Protein AF-A0A6P2EF89-F1 (afdb_monomer_lite)

Radius of gyration: 14.68 Å; chains: 1; bounding box: 32×24×39 Å

pLDDT: mean 84.48, std 10.34, range [51.06, 95.31]

Foldseek 3Di:
DPPCPDVVVVVVVVVVVVVVCVLLVDPPVVDDPVVNVVSNVVSVVVVCVVVVVPD

Secondary structure (DSSP, 8-state):
--S--SHHHHHHHHHHHHHHHHHH---GGGS-HHHHHHHHHHHHHHHHHHTT---

Sequence (55 aa):
MRGFRRPERTQSFLSSFGSIRQHFAIKRHLLHASLYRKQLAVRFDAWRLFTGSAR

Structure (mmCIF, N/CA/C/O backbone):
data_AF-A0A6P2EF89-F1
#
_entry.id   AF-A0A6P2EF89-F1
#
loop_
_atom_site.group_PDB
_atom_site.id
_atom_site.type_symbol
_atom_site.label_atom_id
_atom_site.label_alt_id
_atom_site.label_comp_id
_atom_site.label_asym_id
_atom_site.label_entity_id
_atom_site.label_seq_id
_atom_site.pdbx_PDB_ins_code
_atom_site.Cartn_x
_atom_site.Cartn_y
_atom_site.Cartn_z
_atom_site.occupancy
_atom_site.B_iso_or_equiv
_atom_site.auth_seq_id
_atom_site.auth_comp_id
_atom_site.auth_asym_id
_atom_site.auth_atom_id
_atom_site.pdbx_PDB_model_num
ATOM 1 N N . MET A 1 1 ? 6.091 -18.822 -14.286 1.00 59.56 1 MET A N 1
ATOM 2 C CA . MET A 1 1 ? 5.336 -17.831 -15.090 1.00 59.56 1 MET A CA 1
ATOM 3 C C . MET A 1 1 ? 4.975 -18.389 -16.481 1.00 59.56 1 MET A C 1
ATOM 5 O O . MET A 1 1 ? 5.500 -17.921 -17.478 1.00 59.56 1 MET A O 1
ATOM 9 N N . ARG A 1 2 ? 4.098 -19.405 -16.590 1.00 62.62 2 ARG A N 1
ATOM 10 C CA . ARG A 1 2 ? 3.714 -20.013 -17.894 1.00 62.62 2 ARG A CA 1
ATOM 11 C C . ARG A 1 2 ? 2.451 -19.405 -18.543 1.00 62.62 2 ARG A C 1
ATOM 13 O O . ARG A 1 2 ? 2.092 -19.806 -19.642 1.00 62.62 2 ARG A O 1
ATOM 20 N N . GLY A 1 3 ? 1.800 -18.433 -17.893 1.00 65.25 3 GLY A N 1
ATOM 21 C CA . GLY A 1 3 ? 0.536 -17.822 -18.347 1.00 65.25 3 GLY A CA 1
ATOM 22 C C . GLY A 1 3 ? 0.663 -16.587 -19.253 1.00 65.25 3 GLY A C 1
ATOM 23 O O . GLY A 1 3 ? -0.329 -16.156 -19.829 1.00 65.25 3 GLY A O 1
ATOM 24 N N . PHE A 1 4 ? 1.867 -16.038 -19.432 1.00 71.62 4 PHE A N 1
ATOM 25 C CA . PHE A 1 4 ? 2.114 -14.793 -20.182 1.00 71.62 4 PHE A CA 1
ATOM 26 C C . PHE A 1 4 ? 2.359 -15.004 -21.684 1.00 71.62 4 PHE A C 1
ATOM 28 O O . PHE A 1 4 ? 3.035 -14.221 -22.340 1.00 71.62 4 PHE A O 1
ATOM 35 N N . ARG A 1 5 ? 1.833 -16.094 -22.254 1.00 75.69 5 ARG A N 1
ATOM 36 C CA . ARG A 1 5 ? 2.091 -16.466 -23.655 1.00 75.69 5 ARG A CA 1
ATOM 37 C C . ARG A 1 5 ? 1.392 -15.531 -24.659 1.00 75.69 5 ARG A C 1
ATOM 39 O O . ARG A 1 5 ? 1.784 -15.488 -25.816 1.00 75.69 5 ARG A O 1
ATOM 46 N N . ARG A 1 6 ? 0.375 -14.776 -24.217 1.00 83.31 6 ARG A N 1
ATOM 47 C CA . ARG A 1 6 ? -0.297 -13.733 -25.010 1.00 83.31 6 ARG A CA 1
ATOM 48 C C . ARG A 1 6 ? 0.128 -12.339 -24.522 1.00 83.31 6 ARG A C 1
ATOM 50 O O . ARG A 1 6 ? -0.148 -12.023 -23.358 1.00 83.31 6 ARG A O 1
ATOM 57 N N . PRO A 1 7 ? 0.743 -11.503 -25.378 1.00 79.12 7 PRO A N 1
ATOM 58 C CA . PRO A 1 7 ? 1.176 -10.155 -25.012 1.00 79.12 7 PRO A CA 1
ATOM 59 C C . PRO A 1 7 ? 0.039 -9.279 -24.478 1.00 79.12 7 PRO A C 1
ATOM 61 O O . PRO A 1 7 ? 0.211 -8.651 -23.440 1.00 79.12 7 PRO A O 1
ATOM 64 N N . GLU A 1 8 ? -1.153 -9.313 -25.088 1.00 81.06 8 GLU A N 1
ATOM 65 C CA . GLU A 1 8 ? -2.288 -8.475 -24.654 1.00 81.06 8 GLU A CA 1
ATOM 66 C C . GLU A 1 8 ? -2.720 -8.767 -23.207 1.00 81.06 8 GLU A C 1
ATOM 68 O O . GLU A 1 8 ? -2.881 -7.860 -22.389 1.00 81.06 8 GLU A O 1
ATOM 73 N N . ARG A 1 9 ? -2.867 -10.055 -22.861 1.00 77.44 9 ARG A N 1
ATOM 74 C CA . ARG A 1 9 ? -3.250 -10.480 -21.502 1.00 77.44 9 ARG A CA 1
ATOM 75 C C . ARG A 1 9 ? -2.164 -10.153 -20.484 1.00 77.44 9 ARG A C 1
ATOM 77 O O . ARG A 1 9 ? -2.471 -9.791 -19.353 1.00 77.44 9 ARG A O 1
ATOM 84 N N . THR A 1 10 ? -0.905 -10.256 -20.899 1.00 82.88 10 THR A N 1
ATOM 85 C CA . THR A 1 10 ? 0.252 -9.880 -20.082 1.00 82.88 10 THR A CA 1
ATOM 86 C C . THR A 1 10 ? 0.260 -8.385 -19.812 1.00 82.88 10 THR A C 1
ATOM 88 O O . THR A 1 10 ? 0.401 -7.975 -18.666 1.00 82.88 10 THR A O 1
ATOM 91 N N . GLN A 1 11 ? 0.039 -7.571 -20.840 1.00 82.62 11 GLN A N 1
ATOM 92 C CA . GLN A 1 11 ? 0.043 -6.121 -20.725 1.00 82.62 11 GLN A CA 1
ATOM 93 C C . GLN A 1 11 ? -1.098 -5.617 -19.840 1.00 82.62 11 GLN A C 1
ATOM 95 O O . GLN A 1 11 ? -0.871 -4.767 -18.980 1.00 82.62 11 GLN A O 1
ATOM 100 N N . SER A 1 12 ? -2.301 -6.174 -20.002 1.00 82.12 12 SER A N 1
ATOM 101 C CA . SER A 1 12 ? -3.439 -5.847 -19.143 1.00 82.12 12 SER A CA 1
ATOM 102 C C . SER A 1 12 ? -3.158 -6.230 -17.686 1.00 82.12 12 SER A C 1
ATOM 104 O O . SER A 1 12 ? -3.258 -5.372 -16.811 1.00 82.12 12 SER A O 1
ATOM 106 N N . PHE A 1 13 ? -2.674 -7.452 -17.431 1.00 79.44 13 PHE A N 1
ATOM 107 C CA . PHE A 1 13 ? -2.274 -7.881 -16.089 1.00 79.44 13 PHE A CA 1
ATO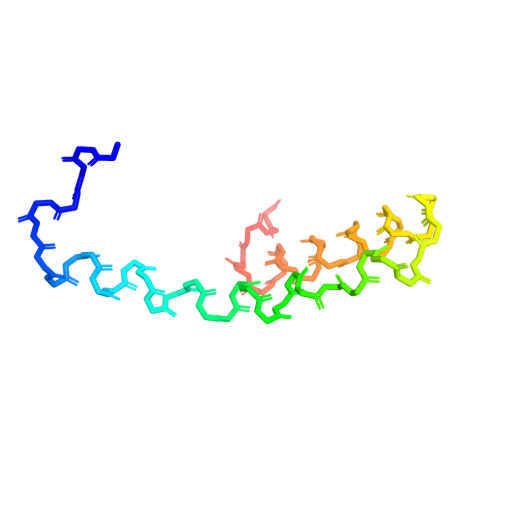M 108 C C . PHE A 1 13 ? -1.222 -6.950 -15.473 1.00 79.44 13 PHE A C 1
ATOM 110 O O . PHE A 1 13 ? -1.406 -6.481 -14.355 1.00 79.44 13 PHE A O 1
ATOM 117 N N . LEU A 1 14 ? -0.149 -6.634 -16.204 1.00 83.31 14 LEU A N 1
ATOM 118 C CA . LEU A 1 14 ? 0.932 -5.767 -15.727 1.00 83.31 14 LEU A CA 1
ATOM 119 C C . LEU A 1 14 ? 0.482 -4.317 -15.507 1.00 83.31 14 LEU A C 1
ATOM 121 O O . LEU A 1 14 ? 0.956 -3.680 -14.568 1.00 83.31 14 LEU A O 1
ATOM 125 N N . SER A 1 15 ? -0.452 -3.798 -16.310 1.00 83.25 15 SER A N 1
ATOM 126 C CA . SER A 1 15 ? -0.993 -2.445 -16.119 1.00 83.25 15 SER A CA 1
ATOM 127 C C . SER A 1 15 ? -1.686 -2.286 -14.761 1.00 83.25 15 SER A C 1
ATOM 129 O O . SER A 1 15 ? -1.492 -1.276 -14.083 1.00 83.25 15 SER A O 1
ATOM 131 N N . SER A 1 16 ? -2.381 -3.328 -14.289 1.00 79.12 16 SER A N 1
ATOM 132 C CA . SER A 1 16 ? -2.995 -3.352 -12.957 1.00 79.12 16 SER A CA 1
ATOM 133 C C . SER A 1 16 ? -1.967 -3.344 -11.817 1.00 79.12 16 SER A C 1
ATOM 135 O O . SER A 1 16 ? -2.281 -2.885 -10.721 1.00 79.12 16 SER A O 1
ATOM 137 N N . PHE A 1 17 ? -0.719 -3.782 -12.045 1.00 80.94 17 PHE A N 1
ATOM 138 C CA . PHE A 1 17 ? 0.327 -3.714 -11.013 1.00 80.94 17 PHE A CA 1
ATOM 139 C C . PHE A 1 17 ? 0.788 -2.291 -10.715 1.00 80.94 17 PHE A C 1
ATOM 141 O O . PHE A 1 17 ? 1.335 -2.068 -9.637 1.00 80.94 17 PHE A O 1
ATOM 148 N N . GLY A 1 18 ? 0.571 -1.326 -11.613 1.00 84.06 18 GLY A N 1
ATOM 149 C CA . GLY A 1 18 ? 0.947 0.067 -11.370 1.00 84.06 18 GLY A CA 1
ATOM 150 C C . GLY A 1 18 ? 0.247 0.639 -10.135 1.00 84.06 18 GLY A C 1
ATOM 151 O O . GLY A 1 18 ? 0.909 1.109 -9.207 1.00 84.06 18 GLY A O 1
ATOM 152 N N . SER A 1 19 ? -1.081 0.524 -10.088 1.00 84.25 19 SER A N 1
ATOM 153 C CA . SER A 1 19 ? -1.904 1.006 -8.973 1.00 84.25 19 SER A CA 1
ATOM 154 C C . SER A 1 19 ? -1.686 0.189 -7.699 1.00 84.25 19 SER A C 1
ATOM 156 O O . SER A 1 19 ? -1.507 0.769 -6.629 1.00 84.25 19 SER A O 1
ATOM 158 N N . ILE A 1 20 ? -1.589 -1.143 -7.811 1.00 87.19 20 ILE A N 1
ATOM 159 C CA . ILE A 1 20 ? -1.274 -2.029 -6.677 1.00 87.19 20 ILE A CA 1
ATOM 160 C C . ILE A 1 20 ? 0.078 -1.639 -6.069 1.00 87.19 20 ILE A C 1
ATOM 162 O O . ILE A 1 20 ? 0.200 -1.457 -4.859 1.00 87.19 20 ILE A O 1
ATOM 166 N N . ARG A 1 21 ? 1.111 -1.454 -6.899 1.00 86.56 21 ARG A N 1
ATOM 167 C CA . ARG A 1 21 ? 2.447 -1.085 -6.426 1.00 86.56 21 ARG A CA 1
ATOM 168 C C . ARG A 1 21 ? 2.436 0.275 -5.745 1.00 86.56 21 ARG A C 1
ATOM 170 O O . ARG A 1 21 ?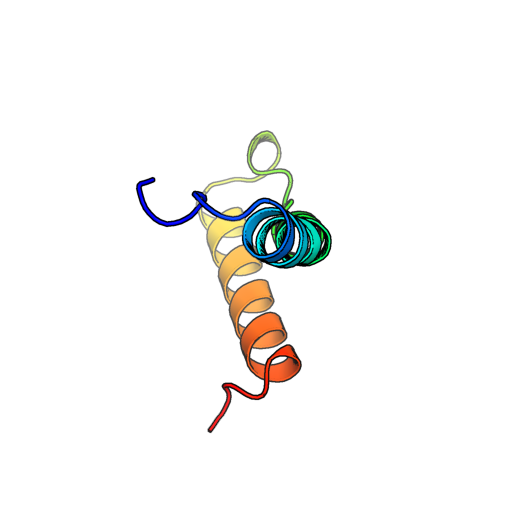 3.038 0.389 -4.686 1.00 86.56 21 ARG A O 1
ATOM 177 N N . GLN A 1 22 ? 1.766 1.283 -6.303 1.00 87.38 22 GLN A N 1
ATOM 178 C CA . GLN A 1 22 ? 1.643 2.596 -5.656 1.00 87.38 22 GLN A CA 1
ATOM 179 C C . GLN A 1 22 ? 0.938 2.485 -4.297 1.00 87.38 22 GLN A C 1
ATOM 181 O O . GLN A 1 22 ? 1.433 3.012 -3.297 1.00 87.38 22 GLN A O 1
ATOM 186 N N . HIS A 1 23 ? -0.152 1.714 -4.234 1.00 89.06 23 HIS A N 1
ATOM 187 C CA . HIS A 1 23 ? -0.896 1.485 -2.999 1.00 89.06 23 HIS A CA 1
ATOM 188 C C . HIS A 1 23 ? -0.094 0.711 -1.954 1.00 89.06 23 HIS A C 1
ATOM 190 O O . HIS A 1 23 ? -0.272 0.964 -0.776 1.00 89.06 23 HIS A O 1
ATOM 196 N N . PHE A 1 24 ? 0.842 -0.169 -2.312 1.00 89.81 24 PHE A N 1
ATOM 197 C CA . PHE A 1 24 ? 1.649 -0.928 -1.336 1.00 89.81 24 PHE A CA 1
ATOM 198 C C . PHE A 1 24 ? 3.104 -0.449 -1.188 1.00 89.81 24 PHE A C 1
ATOM 200 O O . PHE A 1 24 ? 3.837 -0.986 -0.355 1.00 89.81 24 PHE A O 1
ATOM 207 N N . ALA A 1 25 ? 3.527 0.587 -1.923 1.00 89.94 25 ALA A N 1
ATOM 208 C CA . ALA A 1 25 ? 4.872 1.174 -1.861 1.00 89.94 25 ALA A CA 1
ATOM 209 C C . ALA A 1 25 ? 5.098 2.000 -0.580 1.00 89.94 25 ALA A C 1
ATOM 211 O O . ALA A 1 25 ? 5.363 3.202 -0.607 1.00 89.94 25 ALA A O 1
ATOM 212 N N . ILE A 1 26 ? 4.993 1.349 0.575 1.00 90.06 26 ILE A N 1
ATOM 213 C CA . ILE A 1 26 ? 5.394 1.897 1.867 1.00 90.06 26 ILE A CA 1
ATOM 214 C C . ILE A 1 26 ? 6.923 1.832 1.951 1.00 90.06 26 ILE A C 1
ATOM 216 O O . ILE A 1 26 ? 7.524 0.802 1.630 1.00 90.06 26 ILE A O 1
ATOM 220 N N . LYS A 1 27 ? 7.569 2.906 2.419 1.00 90.06 27 LYS A N 1
ATOM 221 C CA . LYS A 1 27 ? 9.025 2.962 2.625 1.00 90.06 27 LYS A CA 1
ATOM 222 C C . LYS A 1 27 ? 9.447 2.069 3.800 1.00 90.06 27 LYS A C 1
ATOM 224 O O . LYS A 1 27 ? 9.758 2.558 4.880 1.00 90.06 27 LYS A O 1
ATOM 229 N N . ARG A 1 28 ? 9.467 0.747 3.586 1.00 88.25 28 ARG A N 1
ATOM 230 C CA . ARG A 1 28 ? 9.814 -0.268 4.600 1.00 88.25 28 ARG A CA 1
ATOM 231 C C . ARG A 1 28 ? 11.136 0.036 5.307 1.00 88.25 28 ARG A C 1
ATOM 233 O O . ARG A 1 28 ? 11.228 -0.164 6.506 1.00 88.25 28 ARG A O 1
ATOM 240 N N . HIS A 1 29 ? 12.131 0.535 4.577 1.00 91.12 29 HIS A N 1
ATOM 241 C CA . HIS A 1 29 ? 13.457 0.856 5.113 1.00 91.12 29 HIS A CA 1
ATOM 242 C C . HIS A 1 29 ? 13.464 2.032 6.103 1.00 91.12 29 HIS A C 1
ATOM 244 O O . HIS A 1 29 ? 14.430 2.186 6.836 1.00 91.12 29 HIS A O 1
ATOM 2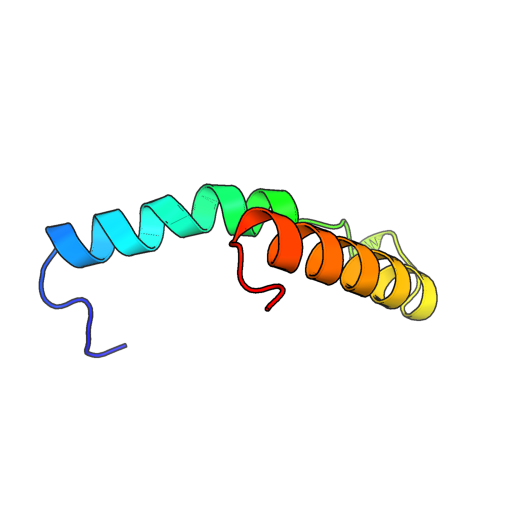50 N N . LEU A 1 30 ? 12.406 2.849 6.140 1.00 93.38 30 LEU A N 1
ATOM 251 C CA . LEU A 1 30 ? 12.268 3.953 7.096 1.00 93.38 30 LEU A CA 1
ATOM 252 C C . LEU A 1 30 ? 11.432 3.578 8.323 1.00 93.38 30 LEU A C 1
ATOM 254 O O . LEU A 1 30 ? 11.260 4.403 9.215 1.00 93.38 30 LEU A O 1
ATOM 258 N N . LEU A 1 31 ? 10.854 2.375 8.358 1.00 93.06 31 LEU A N 1
ATOM 259 C CA . LEU A 1 31 ? 9.877 1.995 9.370 1.00 93.06 31 LEU A CA 1
ATOM 260 C C . LEU A 1 31 ? 10.352 0.793 10.166 1.00 93.06 31 LEU A C 1
ATOM 262 O O . LEU A 1 31 ? 10.835 -0.200 9.624 1.00 93.06 31 LEU A O 1
ATOM 266 N N . HIS A 1 32 ? 10.102 0.847 11.469 1.00 94.62 32 HIS A N 1
ATOM 267 C CA . HIS A 1 32 ? 10.275 -0.316 12.317 1.00 94.62 32 HIS A CA 1
ATOM 268 C C . HIS A 1 32 ? 9.262 -1.411 11.941 1.00 94.62 32 HIS A C 1
ATOM 270 O O . HIS A 1 32 ? 8.146 -1.127 11.492 1.00 94.62 32 HIS A O 1
ATOM 276 N N . ALA A 1 33 ? 9.627 -2.677 12.147 1.00 93.50 33 ALA A N 1
ATOM 277 C CA . ALA A 1 33 ? 8.842 -3.816 11.670 1.00 93.50 33 ALA A CA 1
ATOM 278 C C . ALA A 1 33 ? 7.403 -3.849 12.221 1.00 93.50 33 ALA A C 1
ATOM 280 O O . ALA A 1 33 ? 6.482 -4.308 11.543 1.00 93.50 33 ALA A O 1
ATOM 281 N N . SER A 1 34 ? 7.187 -3.373 13.450 1.00 94.88 34 SER A N 1
ATOM 282 C CA . SER A 1 34 ? 5.851 -3.270 14.050 1.00 94.88 34 SER A CA 1
ATOM 283 C C . SER A 1 34 ? 4.996 -2.195 13.372 1.00 94.88 34 SER A C 1
ATOM 285 O O . SER A 1 34 ? 3.847 -2.458 13.018 1.00 94.88 34 SER A O 1
ATOM 287 N N . LEU A 1 35 ? 5.563 -1.011 13.135 1.00 94.62 35 LEU A N 1
ATOM 288 C CA . LEU A 1 35 ? 4.882 0.104 12.479 1.00 94.62 35 LEU A CA 1
ATOM 289 C C . LEU A 1 35 ? 4.557 -0.216 11.016 1.00 94.62 35 LEU A C 1
ATOM 291 O O . LEU A 1 35 ? 3.439 0.028 10.568 1.00 94.62 35 LEU A O 1
ATOM 295 N N . TYR A 1 36 ? 5.497 -0.837 10.300 1.00 93.62 36 TYR A N 1
ATOM 296 C CA . TYR A 1 36 ? 5.289 -1.291 8.927 1.00 93.62 36 TYR A CA 1
ATOM 297 C C . TYR A 1 36 ? 4.091 -2.244 8.819 1.00 93.62 36 TYR A C 1
ATOM 299 O O . TYR A 1 36 ? 3.216 -2.024 7.988 1.00 93.62 36 TYR A O 1
ATOM 307 N N . ARG A 1 37 ? 3.995 -3.250 9.702 1.00 94.00 37 ARG A N 1
ATOM 308 C CA . ARG A 1 37 ? 2.873 -4.208 9.712 1.00 94.00 37 ARG A CA 1
ATOM 309 C C . ARG A 1 37 ? 1.522 -3.541 9.983 1.00 94.00 37 ARG A C 1
ATOM 311 O O . ARG A 1 37 ? 0.554 -3.875 9.308 1.00 94.00 37 ARG A O 1
ATOM 318 N N . LYS A 1 38 ? 1.462 -2.574 10.908 1.00 95.31 38 LYS A N 1
ATOM 319 C CA . LYS A 1 38 ? 0.233 -1.804 11.180 1.00 95.31 38 LYS A CA 1
ATOM 320 C C . LYS A 1 38 ? -0.230 -1.023 9.952 1.00 95.31 38 LYS A C 1
ATOM 322 O O . LYS A 1 38 ? -1.398 -1.086 9.591 1.00 95.31 38 LYS A O 1
ATOM 327 N N . GLN A 1 39 ? 0.690 -0.329 9.282 1.00 94.25 39 GLN A N 1
ATOM 328 C CA . GLN A 1 39 ? 0.360 0.399 8.054 1.00 94.25 39 GLN A CA 1
ATOM 329 C C . GLN A 1 39 ? -0.096 -0.550 6.944 1.00 94.25 39 GLN A C 1
ATOM 331 O O . GLN A 1 39 ? -1.040 -0.245 6.222 1.00 94.25 39 GLN A O 1
ATOM 336 N N . LEU A 1 40 ? 0.549 -1.710 6.827 1.00 93.38 40 LEU A N 1
ATOM 337 C CA . LEU A 1 40 ? 0.218 -2.707 5.818 1.00 93.38 40 LEU A CA 1
ATOM 338 C C . LEU A 1 40 ? -1.201 -3.274 6.008 1.00 93.38 40 LEU A C 1
ATOM 340 O O . LEU A 1 40 ? -1.919 -3.416 5.024 1.00 93.38 40 LEU A O 1
ATOM 344 N N . ALA A 1 41 ? -1.624 -3.518 7.255 1.00 94.31 41 ALA A N 1
ATOM 345 C CA . ALA A 1 41 ? -2.988 -3.945 7.581 1.00 94.31 41 ALA A CA 1
ATOM 346 C C . ALA A 1 41 ? -4.038 -2.914 7.128 1.00 94.31 41 ALA A C 1
ATOM 348 O O . ALA A 1 41 ? -4.944 -3.257 6.377 1.00 94.31 41 ALA A O 1
ATOM 349 N N . VAL A 1 42 ? -3.840 -1.632 7.460 1.00 94.38 42 VAL A N 1
ATOM 350 C CA . VAL A 1 42 ? -4.740 -0.544 7.027 1.00 94.38 42 VAL A CA 1
ATOM 351 C C . VAL A 1 42 ? -4.840 -0.470 5.499 1.00 94.38 42 VAL A C 1
ATOM 353 O O . VAL A 1 42 ? -5.922 -0.278 4.944 1.00 94.38 42 VAL A O 1
ATOM 356 N N . ARG A 1 43 ? -3.717 -0.643 4.788 1.00 93.00 43 ARG A N 1
ATOM 357 C CA . ARG A 1 43 ? -3.723 -0.638 3.318 1.00 93.00 43 ARG A CA 1
ATOM 358 C C . ARG A 1 43 ? -4.448 -1.847 2.735 1.00 93.00 43 ARG A C 1
ATOM 360 O O . ARG A 1 43 ? -5.094 -1.692 1.699 1.00 93.00 43 ARG A O 1
ATOM 367 N N . PHE A 1 44 ? -4.371 -3.011 3.378 1.00 91.44 44 PHE A N 1
ATOM 368 C CA . PHE A 1 44 ? -5.143 -4.185 2.973 1.00 91.44 44 PHE A CA 1
ATOM 369 C C . PHE A 1 44 ? -6.647 -3.983 3.155 1.00 91.44 44 PHE A C 1
ATOM 371 O O . PHE A 1 44 ? -7.393 -4.299 2.230 1.00 91.44 44 PHE A O 1
ATOM 378 N N . ASP A 1 45 ? -7.085 -3.397 4.268 1.00 93.25 45 ASP A N 1
ATOM 379 C CA . ASP A 1 45 ? -8.505 -3.097 4.489 1.00 93.25 45 ASP A CA 1
ATOM 380 C C . ASP A 1 45 ? -9.033 -2.101 3.446 1.00 93.25 45 ASP A C 1
ATOM 382 O O . ASP A 1 45 ? -10.052 -2.348 2.797 1.00 93.25 45 ASP A O 1
ATOM 386 N N . ALA A 1 46 ? -8.280 -1.026 3.189 1.00 90.69 46 ALA A N 1
ATOM 387 C CA . ALA A 1 46 ? -8.612 -0.058 2.143 1.00 90.69 46 ALA A CA 1
ATOM 388 C C . ALA A 1 46 ? -8.655 -0.700 0.743 1.00 90.69 46 ALA A C 1
ATOM 390 O O . ALA A 1 46 ? -9.541 -0.403 -0.057 1.00 90.69 46 ALA A O 1
ATOM 391 N N . TRP A 1 47 ? -7.726 -1.615 0.447 1.00 89.75 47 TRP A N 1
ATOM 392 C CA . TRP A 1 47 ? -7.707 -2.349 -0.820 1.00 89.75 47 TRP A CA 1
ATOM 393 C C . TRP A 1 47 ? -8.906 -3.297 -0.958 1.00 89.75 47 TRP A C 1
ATOM 395 O O . TRP A 1 47 ? -9.480 -3.430 -2.041 1.00 89.75 47 TRP A O 1
ATOM 405 N N . ARG A 1 48 ? -9.325 -3.936 0.139 1.00 88.75 48 ARG A N 1
ATOM 406 C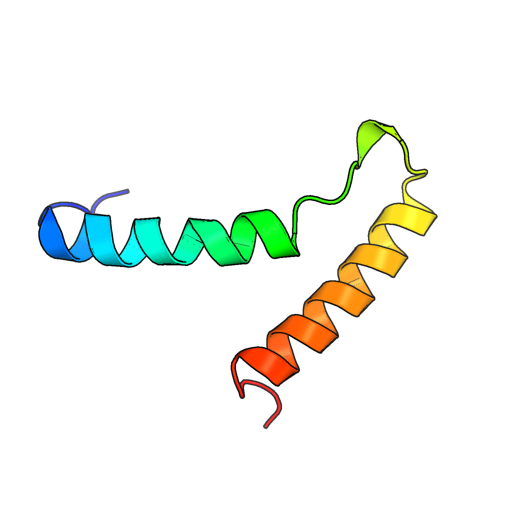 CA . ARG A 1 48 ? -10.495 -4.820 0.165 1.00 88.75 48 ARG A CA 1
ATOM 407 C C . ARG A 1 48 ? -11.790 -4.051 -0.108 1.00 88.75 48 ARG A C 1
ATOM 409 O O . ARG A 1 48 ? -12.635 -4.554 -0.848 1.00 88.75 48 ARG A O 1
ATOM 416 N N . LEU A 1 49 ? -11.903 -2.832 0.424 1.00 88.62 49 LEU A N 1
ATOM 417 C CA . LEU A 1 49 ? -13.005 -1.916 0.124 1.00 88.62 49 LEU A CA 1
ATOM 418 C C . LEU A 1 49 ? -12.977 -1.466 -1.345 1.00 88.62 49 LEU A C 1
ATOM 420 O O . LEU A 1 49 ? -13.988 -1.563 -2.033 1.00 88.62 49 LEU A O 1
ATOM 424 N N . PHE A 1 50 ? -11.812 -1.046 -1.847 1.00 84.38 50 PHE A N 1
ATOM 425 C CA . PHE A 1 50 ? -11.646 -0.585 -3.231 1.00 84.38 50 PHE A CA 1
ATOM 426 C C . PHE A 1 50 ? -11.977 -1.665 -4.271 1.00 84.38 50 PHE A C 1
ATOM 428 O O . PHE A 1 50 ? -12.594 -1.388 -5.294 1.00 84.38 50 PHE A O 1
ATOM 435 N N . THR A 1 51 ? -11.583 -2.910 -4.007 1.00 84.50 51 THR A N 1
ATOM 436 C CA . THR A 1 51 ? -11.838 -4.043 -4.911 1.00 84.50 51 THR A CA 1
ATOM 437 C C . THR A 1 51 ? -13.233 -4.649 -4.759 1.00 84.50 51 THR A C 1
ATOM 439 O O . THR A 1 51 ? -13.543 -5.608 -5.460 1.00 84.50 51 THR A O 1
ATOM 442 N N . GLY A 1 52 ? -14.068 -4.148 -3.838 1.00 77.94 52 GLY A N 1
ATOM 443 C CA . GLY A 1 52 ? -15.388 -4.726 -3.560 1.00 77.94 52 GLY A CA 1
ATOM 444 C C . GLY A 1 52 ? -15.332 -6.157 -3.006 1.00 77.94 52 GLY A C 1
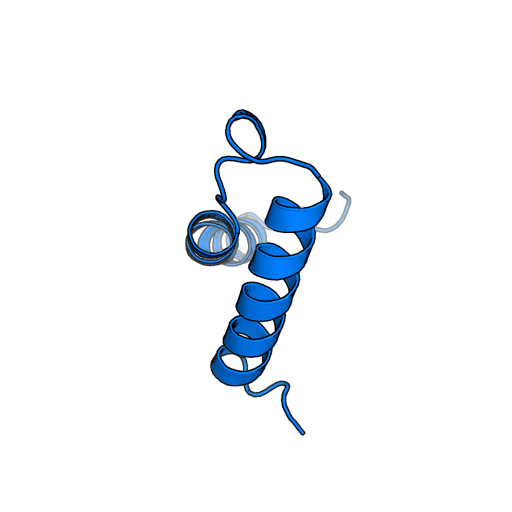ATOM 445 O O . GLY A 1 52 ? -16.332 -6.867 -3.020 1.00 77.94 52 GLY A O 1
ATOM 446 N N . SER A 1 53 ? -14.167 -6.595 -2.513 1.00 65.25 53 SER A N 1
ATOM 447 C CA . SER A 1 53 ? -13.957 -7.937 -1.940 1.00 65.25 53 SER A CA 1
ATOM 448 C C . SER A 1 53 ? -14.393 -8.022 -0.469 1.00 65.25 53 SER A C 1
ATOM 450 O O . SER A 1 53 ? -14.247 -9.061 0.187 1.00 65.25 53 SER A O 1
ATOM 452 N N . ALA A 1 54 ? -14.876 -6.908 0.085 1.00 57.38 54 ALA A N 1
ATOM 453 C CA . ALA A 1 54 ? -15.570 -6.839 1.361 1.00 57.38 54 ALA A CA 1
ATOM 454 C C . ALA A 1 54 ? -17.025 -7.288 1.150 1.00 57.38 54 ALA A C 1
ATOM 456 O O . ALA A 1 54 ? -17.935 -6.471 1.057 1.00 57.38 54 ALA A O 1
ATOM 457 N N . ARG A 1 55 ? -17.206 -8.599 0.990 1.00 51.06 55 ARG A N 1
ATOM 458 C CA . ARG A 1 55 ? -18.483 -9.275 1.215 1.00 51.06 55 ARG A CA 1
ATOM 459 C C . ARG A 1 55 ? -18.539 -9.720 2.671 1.00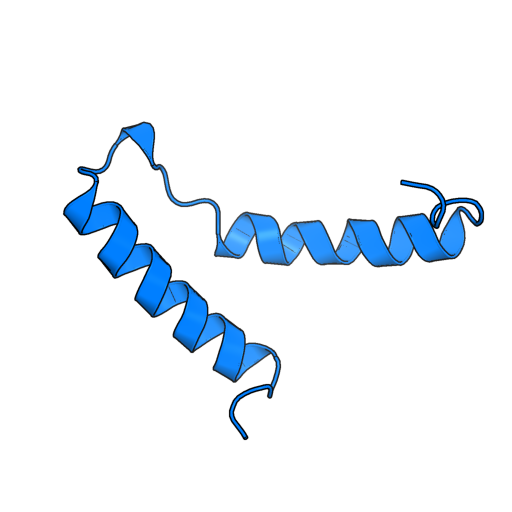 51.06 55 ARG A C 1
ATOM 461 O O . ARG A 1 55 ? -17.462 -10.125 3.183 1.00 51.06 55 ARG A O 1
#